Protein AF-A0A239GFG4-F1 (afdb_monomer_lite)

Sequence (82 aa):
MKKTLAQMEDRESSARIDDIAALWVARMEARPLSAEEDSELDAWLAADIRRQGAFARAWAVSLQMAKAQALGRDFFTDPDQE

Structure (mmCIF, N/CA/C/O backbone):
data_AF-A0A239GFG4-F1
#
_entry.id   AF-A0A239GFG4-F1
#
loop_
_atom_site.group_PDB
_atom_site.id
_atom_site.type_symbol
_atom_site.label_atom_id
_atom_site.label_alt_id
_atom_site.label_comp_id
_atom_site.label_asym_id
_atom_site.label_entity_id
_atom_site.label_seq_id
_atom_site.pdbx_PDB_ins_code
_atom_site.Cartn_x
_atom_site.Cartn_y
_atom_site.Cartn_z
_atom_site.occupancy
_atom_site.B_iso_or_equiv
_atom_site.auth_seq_id
_atom_site.auth_comp_id
_atom_site.auth_asym_id
_atom_site.auth_atom_id
_atom_site.pdbx_PDB_model_num
ATOM 1 N N . MET A 1 1 ? 32.964 7.697 -19.918 1.00 44.00 1 MET A N 1
ATOM 2 C CA . MET A 1 1 ? 32.195 6.971 -18.883 1.00 44.00 1 MET A CA 1
ATOM 3 C C . MET A 1 1 ? 31.017 7.842 -18.452 1.00 44.00 1 MET A C 1
ATOM 5 O O . MET A 1 1 ? 31.209 8.740 -17.653 1.00 44.00 1 MET A O 1
ATOM 9 N N . LYS A 1 2 ? 29.834 7.679 -19.060 1.00 48.09 2 LYS A N 1
ATOM 10 C CA . LYS A 1 2 ? 28.634 8.500 -18.766 1.00 48.09 2 LYS A CA 1
ATOM 11 C C . LYS A 1 2 ? 27.393 7.652 -18.429 1.00 48.09 2 LYS A C 1
ATOM 13 O O . LYS A 1 2 ? 26.297 8.180 -18.332 1.00 48.09 2 LYS A O 1
ATOM 18 N N . LYS A 1 3 ? 27.556 6.332 -18.268 1.00 48.44 3 LYS A N 1
ATOM 19 C CA . LYS A 1 3 ? 26.436 5.378 -18.191 1.00 48.44 3 LYS A CA 1
ATOM 20 C C . LYS A 1 3 ? 25.904 5.116 -16.775 1.00 48.44 3 LYS A C 1
ATOM 22 O O . LYS A 1 3 ? 24.935 4.388 -16.637 1.00 48.44 3 LYS A O 1
ATOM 27 N N . THR A 1 4 ? 26.515 5.687 -15.738 1.00 56.94 4 THR A N 1
ATOM 28 C CA . THR A 1 4 ? 26.196 5.307 -14.351 1.00 56.94 4 THR A CA 1
ATOM 29 C C . THR A 1 4 ? 25.089 6.158 -13.731 1.00 56.94 4 THR A C 1
ATOM 31 O O . THR A 1 4 ? 24.257 5.620 -13.018 1.00 56.94 4 THR A O 1
ATOM 34 N N . LEU A 1 5 ? 25.028 7.459 -14.037 1.00 54.00 5 LEU A N 1
ATOM 35 C CA . LEU A 1 5 ? 24.043 8.364 -13.425 1.00 54.00 5 LEU A CA 1
ATOM 36 C C . LEU A 1 5 ? 22.654 8.226 -14.068 1.00 54.00 5 LEU A C 1
ATOM 38 O O . LEU A 1 5 ? 21.673 8.040 -13.359 1.00 54.00 5 LEU A O 1
ATOM 42 N N . ALA A 1 6 ? 22.586 8.150 -15.403 1.00 51.44 6 ALA A N 1
ATOM 43 C CA . ALA A 1 6 ? 21.322 7.947 -16.119 1.00 51.44 6 ALA A CA 1
ATOM 44 C C . ALA A 1 6 ? 20.656 6.593 -15.798 1.00 51.44 6 ALA A C 1
ATOM 46 O O . ALA A 1 6 ? 19.439 6.491 -15.790 1.00 51.44 6 ALA A O 1
ATOM 47 N N . GLN A 1 7 ? 21.436 5.555 -15.476 1.00 51.28 7 GLN A N 1
ATOM 48 C CA . GLN A 1 7 ? 20.890 4.240 -15.116 1.00 51.28 7 GLN A CA 1
ATOM 49 C C . GLN A 1 7 ? 20.434 4.153 -13.644 1.00 51.28 7 GLN A C 1
ATOM 51 O O . GLN A 1 7 ? 19.736 3.209 -13.275 1.00 51.28 7 GLN A O 1
ATOM 56 N N . MET A 1 8 ? 20.821 5.126 -12.808 1.00 48.56 8 MET A N 1
ATOM 57 C CA . MET A 1 8 ? 20.362 5.270 -11.420 1.00 48.56 8 MET A CA 1
ATOM 58 C C . MET A 1 8 ? 19.097 6.133 -11.306 1.00 48.56 8 MET A C 1
ATOM 60 O O . MET A 1 8 ? 18.339 5.939 -10.363 1.00 48.56 8 MET A O 1
ATOM 64 N N . GLU A 1 9 ? 18.849 7.038 -12.257 1.00 50.72 9 GLU A N 1
ATOM 65 C CA . GLU A 1 9 ? 17.597 7.809 -12.351 1.00 50.72 9 GLU A CA 1
ATOM 66 C C . GLU A 1 9 ? 16.478 7.047 -13.087 1.00 50.72 9 GLU A C 1
ATOM 68 O O . GLU A 1 9 ? 15.306 7.242 -12.777 1.00 50.72 9 GLU A O 1
ATOM 73 N N . ASP A 1 10 ? 16.825 6.140 -14.010 1.00 55.16 10 ASP A N 1
ATOM 74 C CA . ASP A 1 10 ? 15.869 5.342 -14.803 1.00 55.16 10 ASP A CA 1
ATOM 75 C C . ASP A 1 10 ? 15.244 4.168 -14.019 1.00 55.16 10 ASP A C 1
ATOM 77 O O . ASP A 1 10 ? 14.160 3.681 -14.338 1.00 55.16 10 ASP A O 1
ATOM 81 N N . ARG A 1 11 ? 15.894 3.721 -12.935 1.00 60.47 11 ARG A N 1
ATOM 82 C CA . ARG A 1 11 ? 15.327 2.737 -12.005 1.00 60.47 11 ARG A CA 1
ATOM 83 C C . ARG A 1 11 ? 14.764 3.455 -10.797 1.00 60.47 11 ARG A C 1
ATOM 85 O O . ARG A 1 11 ? 15.518 4.002 -9.999 1.00 60.47 11 ARG A O 1
ATOM 92 N N . GLU A 1 12 ? 13.453 3.359 -10.607 1.00 74.44 12 GLU A N 1
ATOM 93 C CA . GLU A 1 12 ? 12.834 3.755 -9.347 1.00 74.44 12 GLU A CA 1
ATOM 94 C C . GLU A 1 12 ? 13.600 3.117 -8.174 1.00 74.44 12 GLU A C 1
ATOM 96 O O . GLU A 1 12 ? 13.835 1.894 -8.145 1.00 74.44 12 GLU A O 1
ATOM 101 N N . SER A 1 13 ? 14.066 3.964 -7.251 1.00 87.88 13 SER A N 1
ATOM 102 C CA . SER A 1 13 ? 14.845 3.509 -6.105 1.00 87.88 13 SER A CA 1
ATOM 103 C C . SER A 1 13 ? 13.963 2.658 -5.194 1.00 87.88 13 SER A C 1
ATOM 105 O O . SER A 1 13 ? 12.755 2.874 -5.108 1.00 87.88 13 SER A O 1
ATOM 107 N N . SER A 1 14 ? 14.559 1.689 -4.490 1.00 88.12 14 SER A N 1
ATOM 108 C CA . SER A 1 14 ? 13.797 0.864 -3.539 1.00 88.12 14 SER A CA 1
ATOM 109 C C . SER A 1 14 ? 13.088 1.725 -2.493 1.00 88.12 14 SER A C 1
ATOM 111 O O . SER A 1 14 ? 11.932 1.466 -2.197 1.00 88.12 14 SER A O 1
ATOM 113 N N . ALA A 1 15 ? 13.750 2.784 -2.009 1.00 90.88 15 ALA A N 1
ATOM 114 C CA . ALA A 1 15 ? 13.170 3.715 -1.045 1.00 90.88 15 ALA A CA 1
ATOM 115 C C . ALA A 1 15 ? 11.916 4.409 -1.596 1.00 90.88 15 ALA A C 1
ATOM 117 O O . ALA A 1 15 ? 10.901 4.459 -0.918 1.00 90.88 15 ALA A O 1
ATOM 118 N N . ARG A 1 16 ? 11.945 4.864 -2.856 1.00 94.88 16 ARG A N 1
ATOM 119 C CA . ARG A 1 16 ? 10.775 5.494 -3.482 1.00 94.88 16 ARG A CA 1
ATOM 120 C C . ARG A 1 16 ? 9.617 4.511 -3.662 1.00 94.88 16 ARG A C 1
ATOM 122 O O . ARG A 1 16 ? 8.469 4.886 -3.451 1.00 94.88 16 ARG A O 1
ATOM 129 N N . ILE A 1 17 ? 9.920 3.263 -4.018 1.00 96.56 17 ILE A N 1
ATOM 130 C CA . ILE A 1 17 ? 8.914 2.200 -4.115 1.00 96.56 17 ILE A CA 1
ATOM 131 C C . ILE A 1 17 ? 8.280 1.930 -2.742 1.00 96.56 17 ILE A C 1
ATOM 133 O O . ILE A 1 17 ? 7.061 1.800 -2.654 1.00 96.56 17 ILE A O 1
ATOM 137 N N . ASP A 1 18 ? 9.093 1.865 -1.684 1.00 96.75 18 ASP A N 1
ATOM 138 C CA . ASP A 1 18 ? 8.621 1.677 -0.309 1.00 96.75 18 ASP A CA 1
ATOM 139 C C . ASP A 1 18 ? 7.756 2.862 0.166 1.00 96.75 18 ASP A C 1
ATOM 141 O O . ASP A 1 18 ? 6.699 2.641 0.758 1.00 96.75 18 ASP A O 1
ATOM 145 N N . ASP A 1 19 ? 8.135 4.101 -0.164 1.00 97.19 19 ASP A N 1
ATOM 146 C CA . ASP A 1 19 ? 7.352 5.302 0.157 1.00 97.19 19 ASP A CA 1
ATOM 147 C C . ASP A 1 19 ? 5.980 5.287 -0.536 1.00 97.19 19 ASP A C 1
ATOM 149 O O . ASP A 1 19 ? 4.949 5.513 0.101 1.00 97.19 19 ASP A O 1
ATOM 153 N N . ILE A 1 20 ? 5.939 4.986 -1.839 1.00 97.94 20 ILE A N 1
ATOM 154 C CA . ILE A 1 20 ? 4.677 4.919 -2.592 1.00 97.94 20 ILE A CA 1
ATOM 155 C C . ILE A 1 20 ? 3.799 3.773 -2.073 1.00 97.94 20 ILE A C 1
ATOM 157 O O . ILE A 1 20 ? 2.591 3.955 -1.916 1.00 97.94 20 ILE A O 1
ATOM 161 N N . ALA A 1 21 ? 4.391 2.618 -1.751 1.00 98.44 21 ALA A N 1
ATOM 162 C CA . ALA A 1 21 ? 3.675 1.510 -1.123 1.00 98.44 21 ALA A CA 1
ATOM 163 C C . ALA A 1 21 ? 3.016 1.942 0.196 1.00 98.44 21 ALA A C 1
ATOM 165 O O . ALA A 1 21 ? 1.828 1.696 0.394 1.00 98.44 21 ALA A O 1
ATOM 166 N N . ALA A 1 22 ? 3.759 2.620 1.076 1.00 98.00 22 ALA A N 1
ATOM 167 C CA . ALA A 1 22 ? 3.235 3.106 2.349 1.00 98.00 22 ALA A CA 1
ATOM 168 C C . ALA A 1 22 ? 2.076 4.099 2.164 1.00 98.00 22 ALA A C 1
ATOM 170 O O . ALA A 1 22 ? 1.081 4.016 2.885 1.00 98.00 22 ALA A O 1
ATOM 171 N N . LEU A 1 23 ? 2.163 4.993 1.173 1.00 98.25 23 LEU A N 1
ATOM 172 C CA . LEU A 1 23 ? 1.089 5.939 0.853 1.00 98.25 23 LEU A CA 1
ATOM 173 C C . LEU A 1 23 ? -0.192 5.239 0.384 1.00 98.25 23 LEU A C 1
ATOM 175 O O . LEU A 1 23 ? -1.283 5.635 0.800 1.00 98.25 23 LEU A O 1
ATOM 179 N N . TRP A 1 24 ? -0.079 4.197 -0.443 1.00 98.44 24 TRP A N 1
ATOM 180 C CA . TRP A 1 24 ? -1.241 3.415 -0.869 1.00 98.44 24 TRP A CA 1
ATOM 181 C C . TRP A 1 24 ? -1.927 2.718 0.304 1.00 98.44 24 TRP A C 1
ATOM 183 O O . TRP A 1 24 ? -3.143 2.830 0.451 1.00 98.44 24 TRP A O 1
ATOM 193 N N . VAL A 1 25 ? -1.154 2.073 1.182 1.00 98.25 25 VAL A N 1
ATOM 194 C CA . VAL A 1 25 ? -1.700 1.430 2.388 1.00 98.25 25 VAL A CA 1
ATOM 195 C C . VAL A 1 25 ? -2.375 2.454 3.300 1.00 98.25 25 VAL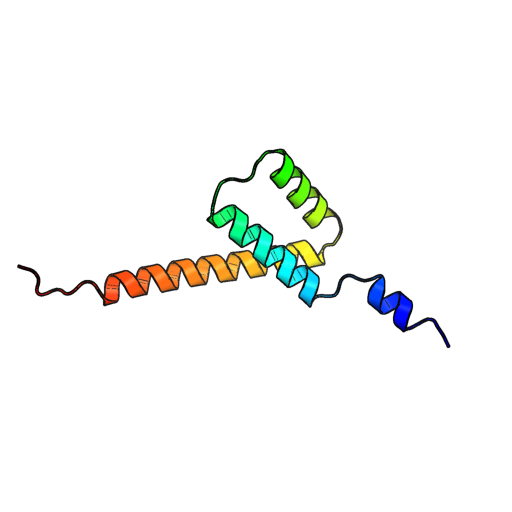 A C 1
ATOM 197 O O . VAL A 1 25 ? -3.508 2.240 3.721 1.00 98.25 25 VAL A O 1
ATOM 200 N N . ALA A 1 26 ? -1.737 3.601 3.548 1.00 97.06 26 ALA A N 1
ATOM 201 C CA . ALA A 1 26 ? -2.321 4.667 4.361 1.00 97.06 26 ALA A CA 1
ATOM 202 C C . ALA A 1 26 ? -3.650 5.188 3.784 1.00 97.06 26 ALA A C 1
ATOM 204 O O . ALA A 1 26 ? -4.582 5.476 4.534 1.00 97.06 26 ALA A O 1
ATOM 205 N N . ARG A 1 27 ? -3.759 5.285 2.453 1.00 97.81 27 ARG A N 1
ATOM 206 C CA . ARG A 1 27 ? -4.998 5.689 1.777 1.00 97.81 27 ARG A CA 1
ATOM 207 C C . ARG A 1 27 ? -6.117 4.663 1.974 1.00 97.81 27 ARG A C 1
ATOM 209 O O . ARG A 1 27 ? -7.228 5.073 2.297 1.00 97.81 27 ARG A O 1
ATOM 216 N N . MET A 1 28 ? -5.814 3.371 1.824 1.00 97.38 28 MET A N 1
ATOM 217 C CA . MET A 1 28 ? -6.774 2.272 2.013 1.00 97.38 28 MET A CA 1
ATOM 218 C C . MET A 1 28 ? -7.278 2.169 3.456 1.00 97.38 28 MET A C 1
ATOM 220 O O . MET A 1 28 ? -8.460 1.928 3.682 1.00 97.38 28 MET A O 1
ATOM 224 N N . GLU A 1 29 ? -6.397 2.386 4.434 1.00 95.31 29 GLU A N 1
ATOM 225 C CA . GLU A 1 29 ? -6.772 2.389 5.854 1.00 95.31 29 GLU A CA 1
ATOM 226 C C . GLU A 1 29 ? -7.642 3.601 6.217 1.00 95.31 29 GLU A C 1
ATOM 228 O O . GLU A 1 29 ? -8.510 3.513 7.083 1.00 95.31 29 GLU A O 1
ATOM 233 N N . ALA A 1 30 ? -7.433 4.744 5.554 1.00 94.75 30 ALA A N 1
ATOM 234 C CA . ALA A 1 30 ? -8.230 5.944 5.789 1.00 94.75 30 ALA A CA 1
ATOM 235 C C . ALA A 1 30 ? -9.640 5.842 5.188 1.00 94.75 30 ALA A C 1
ATOM 237 O O . ALA A 1 30 ? -10.592 6.379 5.760 1.00 94.75 30 ALA A O 1
ATOM 238 N N . ARG A 1 31 ? -9.776 5.203 4.018 1.00 96.56 31 ARG A N 1
ATOM 239 C CA . ARG A 1 31 ? -11.057 5.007 3.327 1.00 96.56 31 ARG A CA 1
ATOM 240 C C . ARG A 1 31 ? -10.969 3.950 2.217 1.00 96.56 31 ARG A C 1
ATOM 242 O O . ARG A 1 31 ? -9.890 3.726 1.673 1.00 96.56 31 ARG A O 1
ATOM 249 N N . PRO A 1 32 ? -12.117 3.408 1.767 1.00 96.62 32 PRO A N 1
ATOM 250 C CA . PRO A 1 32 ? -12.175 2.677 0.506 1.00 96.62 32 PRO A CA 1
ATOM 251 C C . PRO A 1 32 ? -11.620 3.510 -0.661 1.00 96.62 32 PRO A C 1
ATOM 253 O O . PRO A 1 32 ? -11.853 4.727 -0.736 1.00 96.62 32 PRO A O 1
ATOM 256 N N . LEU A 1 33 ? -10.890 2.854 -1.564 1.00 97.56 33 LEU A N 1
ATOM 257 C CA . LEU A 1 33 ? -10.418 3.458 -2.809 1.00 97.56 33 LEU A CA 1
ATOM 258 C C . LEU A 1 33 ? -11.595 3.714 -3.759 1.00 97.56 33 LEU A C 1
ATOM 260 O O . LEU A 1 33 ? -12.629 3.043 -3.702 1.00 97.56 33 LEU A O 1
ATOM 264 N N . SER A 1 34 ? -11.462 4.732 -4.606 1.00 98.00 34 SER A N 1
ATOM 265 C CA . SER A 1 34 ? -12.344 4.891 -5.762 1.00 98.00 34 SER A CA 1
ATOM 266 C C . SER A 1 34 ? -11.960 3.890 -6.859 1.00 98.00 34 SER A C 1
ATOM 268 O O . SER A 1 34 ? -10.839 3.393 -6.887 1.00 98.00 34 SER A O 1
ATOM 270 N N . ALA A 1 35 ? -12.852 3.652 -7.824 1.00 97.81 35 ALA A N 1
ATOM 271 C CA . ALA A 1 35 ? -12.551 2.767 -8.955 1.00 97.81 35 ALA A CA 1
ATOM 272 C C . ALA A 1 35 ? -11.339 3.233 -9.794 1.00 97.81 35 ALA A C 1
ATOM 274 O O . ALA A 1 35 ? -10.635 2.413 -10.386 1.00 97.81 35 ALA A O 1
ATOM 275 N N . GLU A 1 36 ? -11.097 4.546 -9.848 1.00 98.12 36 GLU A N 1
ATOM 276 C CA . GLU A 1 36 ? -9.919 5.125 -10.500 1.00 98.12 36 GLU A CA 1
ATOM 277 C C . GLU A 1 36 ? -8.651 4.809 -9.702 1.00 98.12 36 GLU A C 1
ATOM 279 O O . GLU A 1 36 ? -7.683 4.309 -10.264 1.00 98.12 36 GLU A O 1
ATOM 284 N N . GLU A 1 37 ? -8.687 4.998 -8.384 1.00 98.25 37 GLU A N 1
ATOM 285 C CA . GLU A 1 37 ? -7.561 4.706 -7.495 1.00 98.25 37 GLU A CA 1
ATOM 286 C C . GLU A 1 37 ? -7.230 3.212 -7.424 1.00 98.25 37 GLU A C 1
ATOM 288 O O . GLU A 1 37 ? -6.053 2.861 -7.378 1.00 98.25 37 GLU A O 1
ATOM 293 N N . ASP A 1 38 ? -8.237 2.334 -7.447 1.00 98.19 38 ASP A N 1
ATOM 294 C CA . ASP A 1 38 ? -8.034 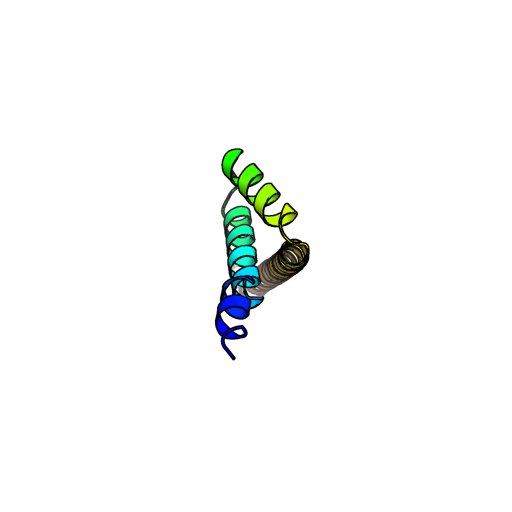0.886 -7.573 1.00 98.19 38 ASP A CA 1
ATOM 295 C C . ASP A 1 38 ? -7.309 0.552 -8.884 1.00 98.19 38 ASP A C 1
ATOM 297 O O . ASP A 1 38 ? -6.307 -0.161 -8.884 1.00 98.19 38 ASP A O 1
ATOM 301 N N . SER A 1 39 ? -7.749 1.140 -10.002 1.00 98.25 39 SER A N 1
ATOM 302 C CA . SER A 1 39 ? -7.113 0.928 -11.310 1.00 98.25 39 SER A CA 1
ATOM 303 C C . SER A 1 39 ? -5.673 1.460 -11.349 1.00 98.25 39 SER A C 1
ATOM 305 O O . SER A 1 39 ? -4.792 0.838 -11.947 1.00 98.25 39 SER A O 1
ATOM 307 N N . GLU A 1 40 ? -5.412 2.602 -10.709 1.00 98.38 40 GLU A N 1
ATOM 308 C CA . GLU A 1 40 ? -4.068 3.168 -10.565 1.00 98.38 40 GLU A CA 1
ATOM 309 C C . GLU A 1 40 ? -3.157 2.283 -9.709 1.00 98.38 40 GLU A C 1
ATOM 311 O O . GLU A 1 40 ? -1.995 2.068 -10.069 1.00 98.38 40 GLU A O 1
ATOM 316 N N . LEU A 1 41 ? -3.673 1.759 -8.594 1.00 98.25 41 LEU A N 1
ATOM 317 C CA . LEU A 1 41 ? -2.939 0.849 -7.722 1.00 98.25 41 LEU A CA 1
ATOM 318 C C . LEU A 1 41 ? -2.589 -0.444 -8.465 1.00 98.25 41 LEU A C 1
ATOM 320 O O . LEU A 1 41 ? -1.425 -0.849 -8.458 1.00 98.25 41 LEU A O 1
ATOM 324 N N . ASP A 1 42 ? -3.547 -1.045 -9.169 1.00 98.38 42 ASP A N 1
ATOM 325 C CA . ASP A 1 42 ? -3.327 -2.253 -9.968 1.00 98.38 42 ASP A CA 1
ATOM 326 C C . ASP A 1 42 ? -2.278 -2.026 -11.063 1.00 98.38 42 ASP A C 1
ATOM 328 O O . ASP A 1 42 ? -1.332 -2.810 -11.206 1.00 98.38 42 ASP A O 1
ATOM 332 N N . ALA A 1 43 ? -2.382 -0.918 -11.802 1.00 98.19 43 ALA A N 1
ATOM 333 C CA . ALA A 1 43 ? -1.401 -0.553 -12.819 1.00 98.19 43 ALA A CA 1
ATOM 334 C C . ALA A 1 43 ? -0.005 -0.340 -12.210 1.00 98.19 43 ALA A C 1
ATOM 336 O O . ALA A 1 43 ? 1.006 -0.772 -12.777 1.00 98.19 43 ALA A O 1
ATOM 337 N N . TRP A 1 44 ? 0.069 0.294 -11.037 1.00 97.44 44 TRP A N 1
ATOM 338 C CA . TRP A 1 44 ? 1.327 0.512 -10.335 1.00 97.44 44 TRP A CA 1
ATOM 339 C C . TRP A 1 44 ? 1.954 -0.810 -9.871 1.00 97.44 44 TRP A C 1
ATOM 341 O O . TRP A 1 44 ? 3.147 -1.020 -10.116 1.00 97.44 44 TRP A O 1
ATOM 351 N N . LEU A 1 45 ? 1.174 -1.717 -9.275 1.00 97.88 45 LEU A N 1
ATOM 352 C CA . LEU A 1 45 ? 1.625 -3.035 -8.810 1.00 97.88 45 LEU A CA 1
ATOM 353 C C . LEU A 1 45 ? 2.058 -3.955 -9.962 1.00 97.88 45 LEU A C 1
ATOM 355 O O . LEU A 1 45 ? 3.015 -4.723 -9.813 1.00 97.88 45 LEU A O 1
ATOM 359 N N . ALA A 1 46 ? 1.390 -3.872 -11.114 1.00 97.06 46 ALA A N 1
ATOM 360 C CA . ALA A 1 46 ? 1.695 -4.692 -12.283 1.00 97.06 46 ALA A CA 1
ATOM 361 C C . ALA A 1 46 ? 2.999 -4.285 -12.993 1.00 97.06 46 ALA A C 1
ATOM 363 O O . ALA A 1 46 ? 3.628 -5.122 -13.641 1.00 97.06 46 ALA A O 1
ATOM 364 N N . ALA A 1 47 ? 3.430 -3.024 -12.876 1.00 95.25 47 ALA A N 1
ATOM 365 C CA . ALA A 1 47 ? 4.566 -2.525 -13.655 1.00 95.25 47 ALA A CA 1
ATOM 366 C C . ALA A 1 47 ? 5.950 -2.980 -13.140 1.00 95.25 47 ALA A C 1
ATOM 368 O O . ALA A 1 47 ? 6.915 -2.954 -13.902 1.00 95.25 47 ALA A O 1
ATOM 369 N N . ASP A 1 48 ? 6.079 -3.376 -11.866 1.00 94.81 48 ASP A N 1
ATOM 370 C CA . ASP A 1 48 ? 7.345 -3.863 -11.291 1.00 94.81 48 ASP A CA 1
ATOM 371 C C . ASP A 1 48 ? 7.084 -4.816 -10.111 1.00 94.81 48 ASP A C 1
ATOM 373 O O . ASP A 1 48 ? 6.463 -4.444 -9.115 1.00 94.81 48 ASP A O 1
ATOM 377 N N . ILE A 1 49 ? 7.628 -6.036 -10.178 1.00 94.88 49 ILE A N 1
ATOM 378 C CA . ILE A 1 49 ? 7.504 -7.064 -9.128 1.00 94.88 49 ILE A CA 1
ATOM 379 C C . ILE A 1 49 ? 7.989 -6.575 -7.749 1.00 94.88 49 ILE A C 1
ATOM 381 O O . ILE A 1 49 ? 7.478 -7.006 -6.714 1.00 94.88 49 ILE A O 1
ATOM 385 N N . ARG A 1 50 ? 8.950 -5.640 -7.702 1.00 95.38 50 ARG A N 1
ATOM 386 C CA . ARG A 1 50 ? 9.444 -5.056 -6.446 1.00 95.38 50 ARG A CA 1
ATOM 387 C C . ARG A 1 50 ? 8.358 -4.263 -5.719 1.00 95.38 50 ARG A C 1
ATOM 389 O O . ARG A 1 50 ? 8.365 -4.244 -4.489 1.00 95.38 50 ARG A O 1
ATOM 396 N N . ARG A 1 51 ? 7.423 -3.650 -6.455 1.00 97.56 51 ARG A N 1
ATOM 397 C CA . ARG A 1 51 ? 6.309 -2.868 -5.896 1.00 97.56 51 ARG A CA 1
ATOM 398 C C . ARG A 1 51 ? 5.317 -3.753 -5.149 1.00 97.56 51 ARG A C 1
ATOM 400 O O . ARG A 1 51 ? 4.888 -3.376 -4.067 1.00 97.56 51 ARG A O 1
ATOM 407 N N . GLN A 1 52 ? 5.054 -4.967 -5.639 1.00 97.69 52 GLN A N 1
ATOM 408 C CA . GLN A 1 52 ? 4.225 -5.951 -4.927 1.00 97.69 52 GLN A CA 1
ATOM 409 C C . GLN A 1 52 ? 4.847 -6.347 -3.584 1.00 97.69 52 GLN A C 1
ATOM 411 O O . GLN A 1 52 ? 4.175 -6.351 -2.554 1.00 97.69 52 GLN A O 1
ATOM 416 N N . GLY A 1 53 ? 6.155 -6.625 -3.579 1.00 97.12 53 GLY A N 1
ATOM 417 C CA . GLY A 1 53 ? 6.878 -6.943 -2.349 1.00 97.12 53 GLY A CA 1
ATOM 418 C C . GLY A 1 53 ? 6.886 -5.782 -1.350 1.00 97.12 53 GLY A C 1
ATOM 419 O O . GLY A 1 53 ? 6.716 -6.002 -0.153 1.00 97.12 53 GLY A O 1
ATOM 420 N N . ALA A 1 54 ? 7.063 -4.550 -1.829 1.00 98.00 54 ALA A N 1
ATOM 421 C CA . ALA A 1 54 ? 7.000 -3.353 -0.994 1.00 98.00 54 ALA A CA 1
ATOM 422 C C . ALA A 1 54 ? 5.598 -3.108 -0.425 1.00 98.00 54 ALA A C 1
AT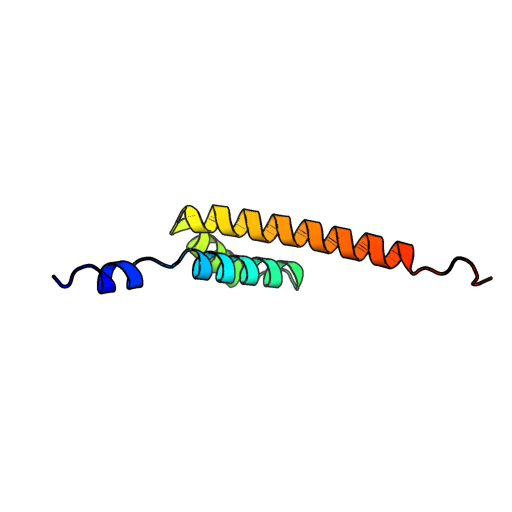OM 424 O O . ALA A 1 54 ? 5.461 -2.872 0.773 1.00 98.00 54 ALA A O 1
ATOM 425 N N . PHE A 1 55 ? 4.556 -3.254 -1.246 1.00 98.38 55 PHE A N 1
ATOM 426 C CA . PHE A 1 55 ? 3.165 -3.142 -0.816 1.00 98.38 55 PHE A CA 1
ATOM 427 C C . PHE A 1 55 ? 2.817 -4.171 0.265 1.00 98.38 55 PHE A C 1
ATOM 429 O O . PHE A 1 55 ? 2.292 -3.806 1.314 1.00 98.38 55 PHE A O 1
ATOM 436 N N . ALA A 1 56 ? 3.208 -5.436 0.081 1.00 97.94 56 ALA A N 1
ATOM 437 C CA . ALA A 1 56 ? 3.009 -6.476 1.089 1.00 97.94 56 ALA A CA 1
ATOM 438 C C . ALA A 1 56 ? 3.719 -6.154 2.419 1.00 97.94 56 ALA A C 1
ATOM 440 O O . ALA A 1 56 ? 3.145 -6.354 3.491 1.00 97.94 56 ALA A O 1
ATOM 441 N N . ARG A 1 57 ? 4.951 -5.619 2.370 1.00 97.94 57 ARG A N 1
ATOM 442 C CA . ARG A 1 57 ? 5.661 -5.163 3.578 1.00 97.94 57 ARG A CA 1
ATOM 443 C C . ARG A 1 57 ? 4.941 -4.000 4.256 1.00 97.94 57 ARG A C 1
ATOM 445 O O . ARG A 1 57 ? 4.752 -4.051 5.468 1.00 97.94 57 ARG A O 1
ATOM 452 N N . ALA A 1 58 ? 4.533 -2.983 3.499 1.00 98.06 58 ALA A N 1
ATOM 453 C CA . ALA A 1 58 ? 3.803 -1.835 4.030 1.00 98.06 58 ALA A CA 1
ATOM 454 C C . ALA A 1 58 ? 2.487 -2.268 4.701 1.00 98.06 58 ALA A C 1
ATOM 456 O O . ALA A 1 58 ? 2.191 -1.837 5.815 1.00 98.06 58 ALA A O 1
ATOM 457 N N . TRP A 1 59 ? 1.750 -3.195 4.082 1.00 97.94 59 TRP A N 1
ATOM 458 C CA . TRP A 1 59 ? 0.522 -3.758 4.643 1.00 97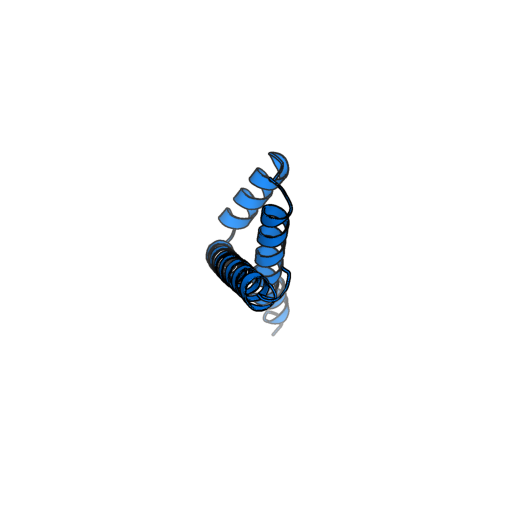.94 59 TRP A CA 1
ATOM 459 C C . TRP A 1 59 ? 0.782 -4.499 5.959 1.00 97.94 59 TRP A C 1
ATOM 461 O O . TRP A 1 59 ? 0.098 -4.275 6.957 1.00 97.94 59 TRP A O 1
ATOM 471 N N . ALA A 1 60 ? 1.818 -5.342 5.998 1.00 97.50 60 ALA A N 1
ATOM 472 C CA . ALA A 1 60 ? 2.202 -6.062 7.209 1.00 97.50 60 ALA A CA 1
ATOM 473 C C . ALA A 1 60 ? 2.575 -5.111 8.358 1.00 97.50 60 ALA A C 1
ATOM 475 O O . ALA A 1 60 ? 2.167 -5.341 9.498 1.00 97.50 60 ALA A O 1
ATOM 476 N N . VAL A 1 61 ? 3.311 -4.032 8.067 1.00 95.88 61 VAL A N 1
ATOM 477 C CA . VAL A 1 61 ? 3.625 -2.985 9.051 1.00 95.88 61 VAL A CA 1
ATOM 478 C C . VAL A 1 61 ? 2.345 -2.319 9.558 1.00 95.88 61 VAL A C 1
ATOM 480 O O . VAL A 1 61 ? 2.191 -2.185 10.770 1.00 95.88 61 VAL A O 1
ATOM 483 N N . SER A 1 62 ? 1.405 -1.974 8.672 1.00 94.75 62 SER A N 1
ATOM 484 C CA . SER A 1 62 ? 0.119 -1.380 9.066 1.00 94.75 62 SER A CA 1
ATOM 485 C C . SER A 1 62 ? -0.650 -2.266 10.052 1.00 94.75 62 SER A C 1
ATOM 487 O O . SER A 1 62 ? -1.034 -1.818 11.133 1.00 94.75 62 SER A O 1
ATOM 489 N N . LEU A 1 63 ? -0.773 -3.564 9.753 1.00 93.69 63 LEU A N 1
ATOM 490 C CA . LEU A 1 63 ? -1.447 -4.525 10.633 1.00 93.69 63 LEU A CA 1
ATOM 491 C C . LEU A 1 63 ? -0.779 -4.631 12.014 1.00 93.69 63 LEU A C 1
ATOM 493 O O . LEU A 1 63 ? -1.464 -4.736 13.035 1.00 93.69 63 LEU A O 1
ATOM 497 N N . GLN A 1 64 ? 0.557 -4.585 12.072 1.00 91.38 64 GLN A N 1
ATOM 498 C CA . GLN A 1 64 ? 1.286 -4.566 13.346 1.00 91.38 64 GLN A CA 1
ATOM 499 C C . GLN A 1 64 ? 1.009 -3.282 14.139 1.00 91.38 64 GLN A C 1
ATOM 501 O O . GLN A 1 64 ? 0.819 -3.348 15.354 1.00 91.38 64 GLN A O 1
ATOM 506 N N . MET A 1 65 ? 0.929 -2.128 13.471 1.00 89.19 65 MET A N 1
ATOM 507 C CA . MET A 1 65 ? 0.603 -0.851 14.115 1.00 89.19 65 MET A CA 1
ATOM 508 C C . MET A 1 65 ? -0.840 -0.816 14.624 1.00 89.19 65 MET A C 1
ATOM 510 O O . MET A 1 65 ? -1.083 -0.364 15.742 1.00 89.19 65 MET A O 1
ATOM 514 N N . ALA A 1 66 ? -1.801 -1.343 13.863 1.00 84.44 66 ALA A N 1
ATOM 515 C CA . ALA A 1 66 ? -3.184 -1.494 14.315 1.00 84.44 66 ALA A CA 1
ATOM 516 C C . ALA A 1 66 ? -3.270 -2.360 15.586 1.00 84.44 66 ALA A C 1
ATOM 518 O O . ALA A 1 66 ? -3.943 -1.993 16.552 1.00 84.44 66 ALA A O 1
ATOM 519 N N . LYS A 1 67 ? -2.514 -3.466 15.635 1.00 79.00 67 LYS A N 1
ATOM 520 C CA . LYS A 1 67 ? -2.414 -4.324 16.824 1.00 79.00 67 LYS A CA 1
ATOM 521 C C . LYS A 1 67 ? -1.786 -3.598 18.019 1.00 79.00 67 LYS A C 1
ATOM 523 O O . LYS A 1 67 ? -2.289 -3.725 19.133 1.00 79.00 67 LYS A O 1
ATOM 528 N N . ALA A 1 68 ? -0.714 -2.836 17.805 1.00 79.50 68 ALA A N 1
ATOM 529 C CA . ALA A 1 68 ? -0.073 -2.057 18.864 1.00 79.50 68 ALA A CA 1
ATOM 530 C C . ALA A 1 68 ? -1.020 -0.993 19.455 1.00 79.50 68 ALA A C 1
ATOM 532 O O . ALA A 1 68 ? -1.080 -0.832 20.673 1.00 79.50 68 ALA A O 1
ATOM 533 N N . GLN A 1 69 ? -1.811 -0.320 18.612 1.00 76.19 69 GLN A N 1
ATOM 534 C CA . GLN A 1 69 ? -2.825 0.648 19.050 1.00 76.19 69 GLN A CA 1
ATOM 535 C C . GLN A 1 69 ? -3.964 -0.002 19.848 1.00 76.19 69 GLN A C 1
ATOM 537 O O . GLN A 1 69 ? -4.446 0.588 20.815 1.00 76.19 69 GLN A O 1
ATOM 542 N N . ALA A 1 70 ? -4.398 -1.209 19.466 1.00 77.06 70 ALA A N 1
ATOM 543 C CA . ALA A 1 70 ? -5.406 -1.956 20.217 1.00 77.06 70 ALA A CA 1
ATOM 544 C C . ALA A 1 70 ? -4.918 -2.280 21.638 1.00 77.06 70 ALA A C 1
ATOM 546 O O . ALA A 1 70 ? -5.600 -1.945 22.599 1.00 77.06 70 ALA A O 1
ATOM 547 N N . LEU A 1 71 ? -3.692 -2.800 21.767 1.00 73.69 71 LEU A N 1
ATOM 548 C CA . LEU A 1 71 ? -3.089 -3.086 23.072 1.00 73.69 71 LEU A CA 1
ATOM 549 C C . LEU A 1 71 ? -2.972 -1.828 23.940 1.00 73.69 71 LEU A C 1
ATOM 551 O O . LEU A 1 71 ? -3.328 -1.860 25.111 1.00 73.69 71 LEU A O 1
ATOM 555 N N . GLY A 1 72 ? -2.512 -0.706 23.378 1.00 69.31 72 GLY A N 1
ATOM 556 C CA . GLY A 1 72 ? -2.410 0.556 24.116 1.00 69.31 72 GLY A CA 1
ATOM 557 C C . GLY A 1 72 ? -3.747 1.023 24.702 1.00 69.31 72 GLY A C 1
ATOM 558 O O . GLY A 1 72 ? -3.784 1.440 25.854 1.00 69.31 72 GLY A O 1
ATOM 559 N N . ARG A 1 73 ? -4.857 0.909 23.957 1.00 63.25 73 ARG A N 1
ATOM 560 C CA . ARG A 1 73 ? -6.192 1.262 24.479 1.00 63.25 73 ARG A CA 1
ATOM 561 C C . ARG A 1 73 ? -6.608 0.396 25.668 1.00 63.25 73 ARG A C 1
ATOM 563 O O . ARG A 1 73 ? -7.159 0.925 26.632 1.00 63.25 73 ARG A O 1
ATOM 570 N N . ASP A 1 74 ? -6.293 -0.892 25.621 1.00 63.56 74 ASP A N 1
ATOM 571 C CA . ASP A 1 74 ? -6.612 -1.823 26.704 1.00 63.56 74 ASP A CA 1
ATOM 572 C C . ASP A 1 74 ? -5.755 -1.553 27.956 1.00 63.56 74 ASP A C 1
ATOM 574 O O . ASP A 1 74 ? -6.248 -1.665 29.074 1.00 63.56 74 ASP A O 1
ATOM 578 N N . PHE A 1 75 ? -4.498 -1.120 27.793 1.00 59.53 75 PHE A N 1
ATOM 579 C CA . PHE A 1 75 ? -3.610 -0.777 28.916 1.00 59.53 75 PHE A CA 1
ATOM 580 C C . PHE A 1 75 ? -3.946 0.552 29.618 1.00 59.53 75 PHE A C 1
ATOM 582 O O . PHE A 1 75 ? -3.564 0.723 30.772 1.00 59.53 75 PHE A O 1
ATOM 589 N N . PHE A 1 76 ? -4.630 1.490 28.951 1.00 62.06 76 PHE A N 1
ATOM 590 C CA . PHE A 1 76 ? -5.021 2.792 29.524 1.00 62.06 76 PHE A CA 1
ATOM 591 C C . PHE A 1 76 ? -6.486 2.859 29.984 1.00 62.06 76 PHE A C 1
ATOM 593 O O . PHE A 1 76 ? -6.929 3.913 30.439 1.00 62.06 76 PHE A O 1
ATOM 600 N N . THR A 1 77 ? -7.244 1.764 29.878 1.00 62.72 77 THR A N 1
ATOM 601 C CA . THR A 1 77 ? -8.572 1.692 30.497 1.00 62.72 77 THR A CA 1
ATOM 602 C C . THR A 1 77 ? -8.373 1.471 31.994 1.00 62.72 77 THR A C 1
ATOM 604 O O . THR A 1 77 ? -8.062 0.366 32.430 1.00 62.72 77 THR A O 1
ATOM 607 N N . ASP A 1 78 ? -8.469 2.556 32.758 1.00 61.28 78 ASP A N 1
ATOM 608 C CA . ASP A 1 78 ? -8.386 2.563 34.217 1.00 61.28 78 ASP A CA 1
ATOM 609 C C . ASP A 1 78 ? -9.470 1.640 34.817 1.00 61.28 78 ASP A C 1
ATOM 611 O O . ASP A 1 78 ? -10.656 1.867 34.554 1.00 61.28 78 ASP A O 1
ATOM 615 N N . PRO A 1 79 ? -9.108 0.587 35.576 1.00 61.66 79 PRO A N 1
ATOM 616 C CA . PRO A 1 79 ? -10.076 -0.286 36.234 1.00 61.66 79 PRO A CA 1
ATOM 617 C C . PRO A 1 79 ? -10.800 0.371 37.424 1.00 61.66 79 PRO A C 1
ATOM 619 O O . PRO A 1 79 ? -11.737 -0.237 37.936 1.00 61.66 79 PRO A O 1
ATOM 622 N N . ASP A 1 80 ? -10.430 1.589 37.839 1.00 63.22 80 ASP A N 1
ATOM 623 C CA . ASP A 1 80 ? -10.965 2.249 39.041 1.00 63.22 80 ASP A CA 1
ATOM 624 C C . ASP A 1 80 ? 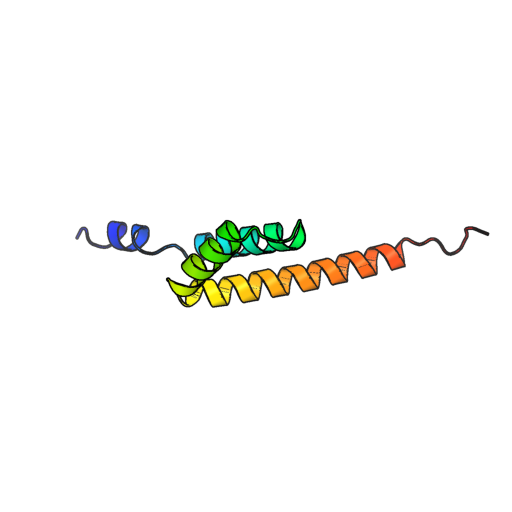-11.986 3.376 38.737 1.00 63.22 80 ASP A C 1
ATOM 626 O O . ASP A 1 80 ? -11.985 4.430 39.376 1.00 63.22 80 ASP A O 1
A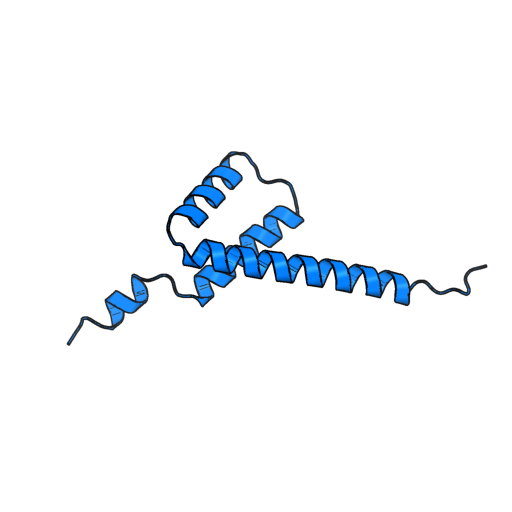TOM 630 N N . GLN A 1 81 ? -12.880 3.176 37.760 1.00 55.16 81 GLN A N 1
ATOM 631 C CA . GLN A 1 81 ? -14.030 4.064 37.507 1.00 55.16 81 GLN A CA 1
ATOM 632 C C . GLN A 1 81 ? -15.359 3.351 37.824 1.00 55.16 81 GLN A C 1
ATOM 634 O O . GLN A 1 81 ? -16.154 3.090 36.921 1.00 55.16 81 GLN A O 1
ATOM 639 N N . GLU A 1 82 ? -15.608 3.040 39.099 1.00 49.41 82 GLU A N 1
ATOM 640 C CA . GLU A 1 82 ? -16.952 2.715 39.615 1.00 49.41 82 GLU A CA 1
ATOM 641 C C . GLU A 1 82 ? -17.186 3.333 41.001 1.00 49.41 82 GLU A C 1
ATOM 643 O O . GLU A 1 82 ? -16.281 3.233 41.863 1.00 49.41 82 GLU A O 1
#

Foldseek 3Di:
DPPPPVVVVVDDDLVNLLVVLLVLLVVVVVHPDDPVSVVVLVVSCVPDVSSVVSNVVSNVVVVVVVVVVVVVVVVPPDPPDD

Secondary structure (DSSP, 8-state):
--HHHHHHHSSPPHHHHHHHHHHHHHHHHHSPPPHHHHHHHHHHHHH-HHHHHHHHHHHHHHHHHHHHHHHHHHHTS-S---

pLDDT: mean 84.11, std 18.03, range [44.0, 98.44]

Radius of gyration: 18.87 Å; chains: 1; bounding box: 49×16×58 Å